Protein AF-A0A0F8ZXR0-F1 (afdb_monomer)

Solvent-accessible surface area (backbone atoms only — not comparable to full-atom values): 6163 Å² total; per-residue (Å²): 108,49,80,46,80,45,83,35,71,54,72,43,98,84,73,45,60,55,48,68,49,78,39,69,56,98,88,38,77,44,34,30,42,36,41,34,30,33,56,84,80,46,51,74,48,51,50,51,25,47,50,54,29,40,49,38,45,70,74,44,46,35,57,35,87,48,70,86,42,41,40,14,89,63,80,74,52,73,70,60,58,89,48,75,59,56,53,51,40,48,49,46,28,70,74,68,71,52,67,66,68,34,76,75,79,130

Mean predicted aligned error: 6.13 Å

Organism: NCBI:txid412755

Radius of gyration: 13.88 Å; Cα contacts (8 Å, |Δi|>4): 179; chains: 1; bounding box: 26×35×35 Å

Foldseek 3Di:
DEEAEAEELAADPVRDQKDKDFDDDPNDGPYMYIYGYNNVPADPLRVVLRVVLRVLVSLLEAADPDQQASSHPDPPDSHHDQDPLSVVLSVCCVVVVDRDYSPDDD

Secondary structure (DSSP, 8-state):
-EEEEEE-SSPPTT--SEEEEEEEETTEEEEEEEEE--TTTS-HHHHHHHHHHHHHHHTT---BS-TTSTTBSS---SS----HHHHHHHHHHHHS---S------

InterPro domains:
  IPR001818 Peptidase M10, metallopeptidase [PF00413] (46-76)
  IPR021190 Peptidase M10A [PR00138] (1-6)
  IPR021190 Peptidase M10A [PR00138] (50-75)
  IPR024079 Metallopeptidase, catalytic domain superfamily [G3DSA:3.40.390.10] (2-96)

Structure (mmCIF, N/CA/C/O backbone):
data_AF-A0A0F8ZXR0-F1
#
_entry.id   AF-A0A0F8ZXR0-F1
#
loop_
_atom_site.group_PDB
_atom_site.id
_atom_site.type_symbol
_atom_site.label_atom_id
_atom_site.label_alt_id
_atom_site.label_comp_id
_atom_site.label_asym_id
_atom_site.label_entity_id
_atom_site.label_seq_id
_atom_site.pdbx_PDB_ins_code
_atom_site.Cartn_x
_atom_site.Cartn_y
_atom_site.Cartn_z
_atom_site.occupancy
_atom_site.B_iso_or_equiv
_atom_site.auth_seq_id
_atom_site.auth_comp_id
_atom_site.auth_asym_id
_atom_site.auth_atom_id
_atom_site.pdbx_PDB_model_num
ATOM 1 N N . GLY A 1 1 ? 0.031 -11.921 -14.951 1.00 76.06 1 GLY A N 1
ATOM 2 C CA . GLY A 1 1 ? 0.575 -12.239 -13.625 1.00 76.06 1 GLY A CA 1
ATOM 3 C C . GLY A 1 1 ? -0.552 -12.333 -12.623 1.00 76.06 1 GLY A C 1
ATOM 4 O O . GLY A 1 1 ? -1.621 -11.799 -12.892 1.00 76.06 1 GLY A O 1
ATOM 5 N N . ASP A 1 2 ? -0.319 -13.006 -11.504 1.00 87.75 2 ASP A N 1
ATOM 6 C CA . ASP A 1 2 ? -1.320 -13.203 -10.449 1.00 87.7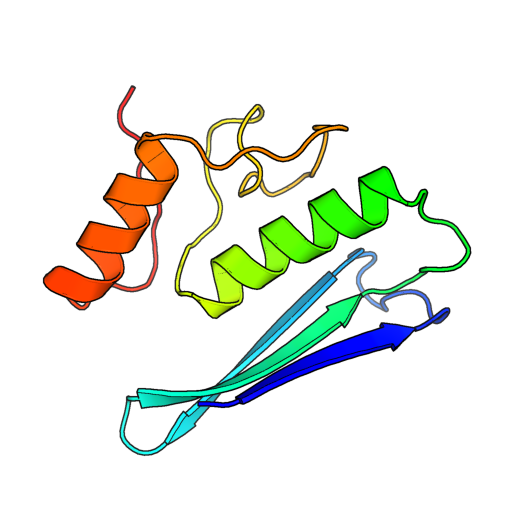5 2 ASP A CA 1
ATOM 7 C C . ASP A 1 2 ? -1.052 -12.262 -9.270 1.00 87.75 2 ASP A C 1
ATOM 9 O O . ASP A 1 2 ? 0.095 -12.122 -8.849 1.00 87.75 2 ASP A O 1
ATOM 13 N N . VAL A 1 3 ? -2.094 -11.683 -8.675 1.00 91.00 3 VAL A N 1
ATOM 14 C CA . VAL A 1 3 ? -1.985 -10.988 -7.383 1.00 91.00 3 VAL A CA 1
ATOM 15 C C . VAL A 1 3 ? -2.763 -11.780 -6.343 1.00 91.00 3 VAL A C 1
ATOM 17 O O . VAL A 1 3 ? -3.959 -12.013 -6.500 1.00 91.00 3 VAL A O 1
ATOM 20 N N . ILE A 1 4 ? -2.076 -12.215 -5.289 1.00 94.38 4 ILE A N 1
ATOM 21 C CA . ILE A 1 4 ? -2.655 -12.996 -4.197 1.00 94.38 4 ILE A CA 1
ATOM 22 C C . ILE A 1 4 ? -2.654 -12.129 -2.946 1.00 94.38 4 ILE A C 1
ATOM 24 O O . ILE A 1 4 ? -1.594 -11.761 -2.446 1.00 94.38 4 ILE A O 1
ATOM 28 N N . ILE A 1 5 ? -3.847 -11.828 -2.436 1.00 95.31 5 ILE A N 1
ATOM 29 C CA . ILE A 1 5 ? -4.040 -11.027 -1.226 1.00 95.31 5 ILE A CA 1
ATOM 30 C C . ILE A 1 5 ? -4.426 -11.968 -0.086 1.00 95.31 5 ILE A C 1
ATOM 32 O O . ILE A 1 5 ? -5.447 -12.650 -0.156 1.00 95.31 5 ILE A O 1
ATOM 36 N N . SER A 1 6 ? -3.609 -11.996 0.963 1.00 95.69 6 SER A N 1
ATOM 37 C CA . SER A 1 6 ? -3.846 -12.768 2.182 1.00 95.69 6 SER A CA 1
ATOM 38 C C . SER A 1 6 ? -4.161 -11.827 3.337 1.00 95.69 6 SER A C 1
ATOM 40 O O . SER A 1 6 ? -3.386 -10.924 3.646 1.00 95.69 6 SER A O 1
ATOM 42 N N . LEU A 1 7 ? -5.296 -12.052 3.990 1.00 95.12 7 LEU A N 1
ATOM 43 C CA . LEU A 1 7 ? -5.709 -11.324 5.186 1.00 95.12 7 LEU A CA 1
ATOM 44 C C . LEU A 1 7 ? -5.426 -12.201 6.405 1.00 95.12 7 LEU A C 1
ATOM 46 O O . LEU A 1 7 ? -5.826 -13.365 6.428 1.00 95.12 7 LEU A O 1
ATOM 50 N N . THR A 1 8 ? -4.734 -11.667 7.408 1.00 94.00 8 THR A N 1
ATOM 51 C CA . THR A 1 8 ? -4.379 -12.414 8.619 1.00 94.00 8 THR A CA 1
ATOM 52 C C . THR A 1 8 ? -4.591 -11.578 9.874 1.00 94.00 8 THR A C 1
ATOM 54 O O . THR A 1 8 ? -4.350 -10.375 9.891 1.00 94.00 8 THR A O 1
ATOM 57 N N . THR A 1 9 ? -5.033 -12.230 10.948 1.00 92.94 9 THR A N 1
ATOM 58 C CA . THR A 1 9 ? -5.139 -11.638 12.293 1.00 92.94 9 THR A CA 1
ATOM 59 C C . THR A 1 9 ? -3.824 -11.723 13.069 1.00 92.94 9 THR A C 1
ATOM 61 O O . THR A 1 9 ? -3.722 -11.251 14.198 1.00 92.94 9 THR A O 1
ATOM 64 N N . GLN A 1 10 ? -2.800 -12.352 12.486 1.00 92.75 10 GLN A N 1
ATOM 65 C CA . GLN A 1 10 ? -1.465 -12.373 13.068 1.00 92.75 10 GLN A CA 1
ATOM 66 C C . GLN A 1 10 ? -0.864 -10.970 13.032 1.00 92.75 10 GLN A C 1
ATOM 68 O O . GLN A 1 10 ? -1.051 -10.233 12.065 1.00 92.75 10 GLN A O 1
ATOM 73 N N . THR A 1 11 ? -0.103 -10.635 14.067 1.00 87.88 11 THR A N 1
ATOM 74 C CA . THR A 1 11 ? 0.685 -9.406 14.107 1.00 87.88 11 THR A CA 1
ATOM 75 C C . THR A 1 11 ? 1.982 -9.611 13.337 1.00 87.88 11 THR A C 1
ATOM 77 O O . THR A 1 11 ? 2.638 -10.647 13.471 1.00 87.88 11 THR A O 1
ATOM 80 N N . SER A 1 12 ? 2.366 -8.625 12.527 1.00 85.00 12 SER A N 1
ATOM 81 C CA . SER A 1 12 ? 3.645 -8.667 11.819 1.00 85.00 12 SER A CA 1
ATOM 82 C C . SER A 1 12 ? 4.814 -8.714 12.817 1.00 85.00 12 SER A C 1
ATOM 84 O O . SER A 1 12 ? 4.865 -7.874 13.721 1.00 85.00 12 SER A O 1
ATOM 86 N N . PRO A 1 13 ? 5.807 -9.608 12.639 1.00 78.06 13 PRO A N 1
ATOM 87 C CA . PRO A 1 13 ? 7.009 -9.657 13.481 1.00 78.06 13 PRO A CA 1
ATOM 88 C C . PRO A 1 13 ? 7.801 -8.342 13.512 1.00 78.06 13 PRO A C 1
ATOM 90 O O . PRO A 1 13 ? 8.572 -8.098 14.436 1.00 78.06 13 PRO A O 1
ATOM 93 N N . HIS A 1 14 ? 7.607 -7.497 12.497 1.00 78.44 14 HIS A N 1
ATOM 94 C CA . HIS A 1 14 ? 8.286 -6.215 12.326 1.00 78.44 14 HIS A CA 1
ATOM 95 C C . HIS A 1 14 ? 7.368 -5.009 12.586 1.00 78.44 14 HIS A C 1
ATOM 97 O O . HIS A 1 14 ? 7.797 -3.870 12.425 1.00 78.44 14 HIS A O 1
ATOM 103 N N . GLY A 1 15 ? 6.113 -5.243 12.988 1.00 77.00 15 GLY A N 1
ATOM 104 C CA . GLY A 1 15 ? 5.144 -4.18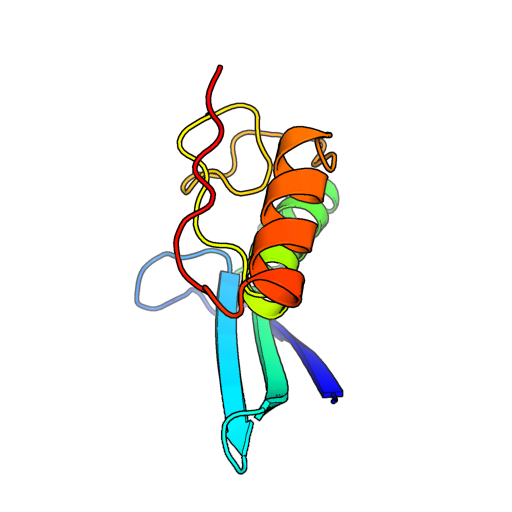6 13.289 1.00 77.00 15 GLY A CA 1
ATOM 105 C C . GLY A 1 15 ? 4.534 -3.492 12.065 1.00 77.00 15 GLY A C 1
ATOM 106 O O . GLY A 1 15 ? 3.952 -2.419 12.212 1.00 77.00 15 GLY A O 1
ATOM 107 N N . PHE A 1 16 ? 4.655 -4.073 10.867 1.00 80.06 16 PHE A N 1
ATOM 108 C CA . PHE A 1 16 ? 4.022 -3.548 9.652 1.00 80.06 16 PHE A CA 1
ATOM 109 C C . PHE A 1 16 ? 2.556 -3.984 9.532 1.00 80.06 16 PHE A C 1
ATOM 111 O O . PHE A 1 16 ? 2.211 -5.110 9.881 1.00 80.06 16 PHE A O 1
ATOM 118 N N . SER A 1 17 ? 1.704 -3.120 8.975 1.00 83.00 17 SER A N 1
ATOM 119 C CA . SER A 1 17 ? 0.298 -3.454 8.690 1.00 83.00 17 SER A CA 1
ATOM 120 C C . SER A 1 17 ? 0.116 -4.213 7.369 1.00 83.00 17 SER A C 1
ATOM 122 O O . SER A 1 17 ? -0.885 -4.904 7.197 1.00 83.00 17 SER A O 1
ATOM 124 N N . GLY A 1 18 ? 1.087 -4.128 6.457 1.00 88.88 18 GLY A N 1
ATOM 125 C CA . GLY A 1 18 ? 1.086 -4.791 5.156 1.00 88.88 18 GLY A CA 1
ATOM 126 C C . GLY A 1 18 ? 2.496 -5.206 4.732 1.00 88.88 18 GLY A C 1
ATOM 127 O O . GLY A 1 18 ? 3.492 -4.783 5.325 1.00 88.88 18 GLY A O 1
ATOM 128 N N . SER A 1 19 ? 2.595 -6.125 3.775 1.00 90.12 19 SER A N 1
ATOM 129 C CA . SER A 1 19 ? 3.859 -6.492 3.130 1.00 90.12 19 SER A CA 1
ATOM 130 C C . SER A 1 19 ? 3.619 -7.034 1.727 1.00 90.12 19 SER A C 1
ATOM 132 O O . SER A 1 19 ? 2.677 -7.803 1.515 1.00 90.12 19 SER A O 1
ATOM 134 N N . VAL A 1 20 ? 4.533 -6.719 0.807 1.00 90.69 20 VAL A N 1
ATOM 135 C CA . VAL A 1 20 ? 4.498 -7.164 -0.594 1.00 90.69 20 VAL A CA 1
ATOM 136 C C . VAL A 1 20 ? 5.732 -7.983 -0.943 1.00 90.69 20 VAL A C 1
ATOM 138 O O . VAL A 1 20 ? 6.862 -7.585 -0.669 1.00 90.69 20 VAL A O 1
ATOM 141 N N . TRP A 1 21 ? 5.504 -9.110 -1.615 1.00 87.62 21 TRP A N 1
ATOM 142 C CA . TRP A 1 21 ? 6.542 -9.999 -2.125 1.00 87.62 21 TRP A CA 1
ATOM 143 C C . TRP A 1 21 ? 6.304 -10.300 -3.610 1.00 87.62 21 TRP A C 1
ATOM 145 O O . TRP A 1 21 ? 5.458 -11.139 -3.942 1.00 87.62 21 TRP A O 1
ATOM 155 N N . PRO A 1 22 ? 7.021 -9.623 -4.523 1.00 85.25 22 PRO A N 1
ATOM 156 C CA . PRO A 1 22 ? 6.962 -9.924 -5.946 1.00 85.25 22 PRO A CA 1
ATOM 157 C C . PRO A 1 22 ? 7.805 -11.163 -6.293 1.00 85.25 22 PRO A C 1
ATOM 159 O O . PRO A 1 22 ? 8.920 -11.344 -5.806 1.00 85.25 22 PRO A O 1
ATOM 162 N N . LEU A 1 23 ? 7.275 -12.010 -7.174 1.00 84.69 23 LEU A N 1
ATOM 163 C CA . LEU A 1 23 ? 7.948 -13.157 -7.775 1.00 84.69 23 LEU A CA 1
ATOM 164 C C . LEU A 1 23 ? 8.305 -12.830 -9.225 1.00 84.69 23 LEU A C 1
ATOM 166 O O . LEU A 1 23 ? 7.427 -12.648 -10.077 1.00 84.69 23 LEU A O 1
ATOM 170 N N . PHE A 1 24 ? 9.604 -12.826 -9.501 1.00 81.38 24 PHE A N 1
ATOM 171 C CA . PHE A 1 24 ? 10.139 -12.589 -10.832 1.00 81.38 24 PHE A CA 1
ATOM 172 C C . PHE A 1 24 ? 10.449 -13.909 -11.532 1.00 81.38 24 PHE A C 1
ATOM 174 O O . PHE A 1 24 ? 11.118 -14.775 -10.969 1.00 81.38 24 PHE A O 1
ATOM 181 N N . VAL A 1 25 ? 10.004 -14.049 -12.778 1.00 83.19 25 VAL A N 1
ATOM 182 C CA . VAL A 1 25 ? 10.419 -15.134 -13.676 1.00 83.19 25 VAL A CA 1
ATOM 183 C C . VAL A 1 25 ? 10.876 -14.480 -14.971 1.00 83.19 25 VAL A C 1
ATOM 185 O O . VAL A 1 25 ? 10.150 -13.678 -15.545 1.00 83.19 25 VAL A O 1
ATOM 188 N N . ASN A 1 26 ? 12.102 -14.779 -15.404 1.00 82.50 26 ASN A N 1
ATOM 189 C CA . ASN A 1 26 ? 12.730 -14.176 -16.589 1.00 82.50 26 ASN A CA 1
ATOM 190 C C . ASN A 1 26 ? 12.785 -12.633 -16.576 1.00 82.50 26 ASN A C 1
ATOM 192 O O . ASN A 1 26 ? 12.744 -12.004 -17.627 1.00 82.50 26 ASN A O 1
ATOM 196 N N . GLY A 1 27 ? 12.890 -12.018 -15.393 1.00 73.94 27 GLY A N 1
ATOM 197 C CA . GLY A 1 27 ? 12.931 -10.557 -15.247 1.00 73.94 27 GLY A CA 1
ATOM 198 C C . GLY A 1 27 ? 11.559 -9.877 -15.248 1.00 73.94 27 GLY A C 1
ATOM 199 O O . GLY A 1 27 ? 11.491 -8.672 -15.038 1.00 73.94 27 GLY A O 1
ATOM 200 N N . GLU A 1 28 ? 10.472 -10.635 -15.403 1.00 74.62 28 GLU A N 1
ATOM 201 C CA . GLU A 1 28 ? 9.103 -10.121 -15.357 1.00 74.62 28 GLU A CA 1
ATOM 202 C C . GLU A 1 28 ? 8.412 -10.495 -14.043 1.00 74.62 28 GLU A C 1
ATOM 204 O O . GLU A 1 28 ? 8.586 -11.601 -13.519 1.00 74.62 28 GLU A O 1
ATOM 209 N N . ILE A 1 29 ? 7.587 -9.586 -13.514 1.00 77.62 29 ILE A N 1
ATOM 210 C CA . ILE A 1 29 ? 6.729 -9.869 -12.359 1.00 77.62 29 ILE A CA 1
ATOM 211 C C . ILE A 1 29 ? 5.622 -10.827 -12.809 1.00 77.62 29 ILE A C 1
ATOM 213 O O . ILE A 1 29 ? 4.688 -10.451 -13.518 1.00 77.62 29 ILE A O 1
ATOM 217 N N . THR A 1 30 ? 5.701 -12.081 -12.374 1.00 83.81 30 THR A N 1
ATOM 218 C CA . THR A 1 30 ? 4.703 -13.107 -12.726 1.00 83.81 30 THR A CA 1
ATOM 219 C C . THR A 1 30 ? 3.650 -13.295 -11.653 1.00 83.81 30 THR A C 1
ATOM 221 O O . THR A 1 30 ? 2.506 -13.626 -11.969 1.00 83.81 30 THR A O 1
ATOM 224 N N . LYS A 1 31 ? 4.009 -13.072 -10.390 1.00 89.62 31 LYS A N 1
ATOM 225 C CA . LYS A 1 31 ? 3.095 -13.197 -9.260 1.00 89.62 31 LYS A CA 1
ATOM 226 C C . LYS A 1 31 ? 3.478 -12.217 -8.166 1.00 89.62 31 LYS A C 1
ATOM 228 O O . LYS A 1 31 ? 4.660 -11.987 -7.949 1.00 89.62 31 LYS A O 1
ATOM 233 N N . VAL A 1 32 ? 2.501 -11.666 -7.466 1.00 91.81 32 VAL A N 1
ATOM 234 C CA . VAL A 1 32 ? 2.731 -10.822 -6.296 1.00 91.81 32 VAL A CA 1
ATOM 235 C C . VAL A 1 32 ? 1.904 -11.337 -5.134 1.00 91.81 32 VAL A C 1
ATOM 237 O O . VAL A 1 32 ? 0.711 -11.599 -5.280 1.00 91.81 32 VAL A O 1
ATOM 240 N N . TYR A 1 33 ? 2.546 -11.477 -3.979 1.00 94.31 33 TYR A N 1
ATOM 241 C CA . TYR A 1 33 ? 1.884 -11.805 -2.726 1.00 94.31 33 TYR A CA 1
ATOM 242 C C . TYR A 1 33 ? 1.786 -10.552 -1.869 1.00 94.31 33 TYR A C 1
ATOM 244 O O . TYR A 1 33 ? 2.801 -9.931 -1.565 1.00 94.31 33 TYR A O 1
ATOM 252 N N . ILE A 1 34 ? 0.568 -10.203 -1.474 1.00 95.12 34 ILE A N 1
ATOM 253 C CA . ILE A 1 34 ? 0.281 -9.132 -0.526 1.00 95.12 34 ILE A CA 1
ATOM 254 C C . ILE A 1 34 ? -0.274 -9.781 0.735 1.00 95.12 34 ILE A C 1
ATOM 256 O O . ILE A 1 34 ? -1.261 -10.514 0.667 1.00 95.12 34 ILE A O 1
ATOM 260 N N . THR A 1 35 ? 0.328 -9.494 1.884 1.00 94.94 35 THR A N 1
ATOM 261 C CA . THR A 1 35 ? -0.184 -9.935 3.185 1.00 94.94 35 THR A CA 1
ATOM 262 C C . THR A 1 35 ? -0.550 -8.719 4.015 1.00 94.94 35 THR A C 1
ATOM 264 O O . THR A 1 35 ? 0.296 -7.858 4.236 1.00 94.94 35 THR A O 1
ATOM 267 N N . ILE A 1 36 ? -1.792 -8.665 4.494 1.00 94.44 36 ILE A N 1
ATOM 268 C CA . ILE A 1 36 ? -2.274 -7.624 5.406 1.00 94.44 36 ILE A CA 1
ATOM 269 C C . ILE A 1 36 ? -2.475 -8.244 6.785 1.00 94.44 36 ILE A C 1
ATOM 271 O O . ILE A 1 36 ? -3.177 -9.250 6.918 1.00 94.44 36 ILE A O 1
ATOM 275 N N . TYR A 1 37 ? -1.839 -7.645 7.787 1.00 94.31 37 TYR A N 1
ATOM 276 C CA . TYR A 1 37 ? -1.781 -8.120 9.170 1.00 94.31 37 TYR A CA 1
ATOM 277 C C . TYR A 1 37 ? -2.799 -7.407 10.063 1.00 94.31 37 TYR A C 1
ATOM 279 O O . TYR A 1 37 ? -3.327 -6.362 9.689 1.00 94.31 37 TYR A O 1
ATOM 287 N N . ASP A 1 38 ? -3.055 -7.973 11.249 1.00 93.19 38 ASP A N 1
ATOM 288 C CA . ASP A 1 38 ? -3.949 -7.411 12.275 1.00 93.19 38 ASP A CA 1
ATOM 289 C C . ASP A 1 38 ? -5.318 -6.949 11.723 1.00 93.19 38 ASP A C 1
ATOM 291 O O . ASP A 1 38 ? -5.873 -5.933 12.148 1.00 93.19 38 ASP A O 1
ATOM 295 N N . VAL A 1 39 ? -5.881 -7.677 10.749 1.00 92.3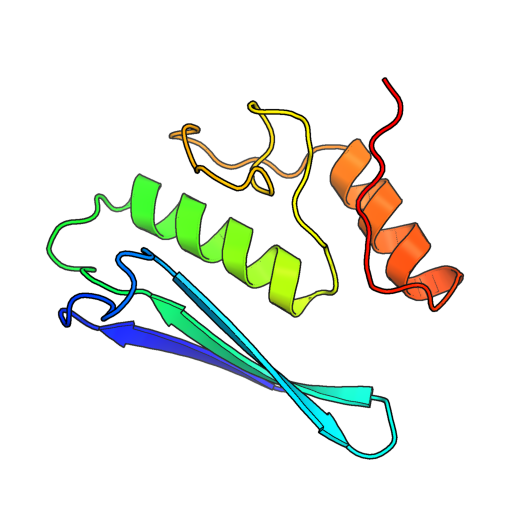8 39 VAL A N 1
ATOM 296 C CA . VAL A 1 39 ? -7.107 -7.258 10.032 1.00 92.38 39 VAL A CA 1
ATOM 297 C C . VAL A 1 39 ? -8.342 -7.150 10.932 1.00 92.38 39 VAL A C 1
ATOM 299 O O . VAL A 1 39 ? -9.306 -6.482 10.576 1.00 92.38 39 VAL A O 1
ATOM 302 N N . ASP A 1 40 ? -8.312 -7.777 12.107 1.00 92.88 40 ASP A N 1
ATOM 303 C CA . ASP A 1 40 ? -9.323 -7.682 13.162 1.00 92.88 40 ASP A CA 1
ATOM 304 C C . ASP A 1 40 ? -9.240 -6.376 13.973 1.00 92.88 40 ASP A C 1
ATOM 306 O O . ASP A 1 40 ? -10.199 -6.007 14.651 1.00 92.88 40 ASP A O 1
ATOM 310 N N . LYS A 1 41 ? -8.113 -5.659 13.893 1.00 91.00 41 LYS A N 1
ATOM 311 C CA . LYS A 1 41 ? -7.849 -4.405 14.620 1.00 91.00 41 LYS A CA 1
ATOM 312 C C . LYS A 1 41 ? -7.845 -3.176 13.712 1.00 91.00 41 LYS A C 1
ATOM 314 O O . LYS A 1 41 ? -7.743 -2.052 14.204 1.00 91.00 41 LYS A O 1
ATOM 319 N N . ILE A 1 42 ? -7.942 -3.371 12.399 1.00 90.25 42 ILE A N 1
ATOM 320 C CA . ILE A 1 42 ? -7.928 -2.304 11.398 1.00 90.25 42 ILE A CA 1
ATOM 321 C C . ILE A 1 42 ? -9.369 -1.996 10.968 1.00 90.25 42 ILE A C 1
ATOM 323 O O . ILE A 1 42 ? -10.190 -2.887 10.768 1.00 90.25 42 ILE A O 1
ATOM 327 N N . SER A 1 43 ? -9.700 -0.711 10.825 1.00 91.00 43 SER A N 1
ATOM 328 C CA . SER A 1 43 ? -11.001 -0.299 10.284 1.00 91.00 43 SER A CA 1
ATOM 329 C C . SER A 1 43 ? -11.104 -0.623 8.791 1.00 91.00 43 SER A C 1
ATOM 331 O O . SER A 1 43 ? -10.093 -0.702 8.100 1.00 91.00 43 SER A O 1
ATOM 333 N N . LEU A 1 44 ? -12.317 -0.727 8.242 1.00 89.62 44 LEU A N 1
ATOM 334 C CA . LEU A 1 44 ? -12.497 -0.985 6.805 1.00 89.62 44 LEU A CA 1
ATOM 335 C C . LEU A 1 44 ? -11.752 0.036 5.919 1.00 89.62 44 LEU A C 1
ATOM 337 O O . LEU A 1 44 ? -11.120 -0.340 4.934 1.00 89.62 44 LEU A O 1
ATOM 341 N N . ASN A 1 45 ? -11.766 1.314 6.308 1.00 89.38 45 ASN A N 1
ATOM 342 C CA . ASN A 1 45 ? -11.021 2.358 5.604 1.00 89.38 45 ASN A CA 1
A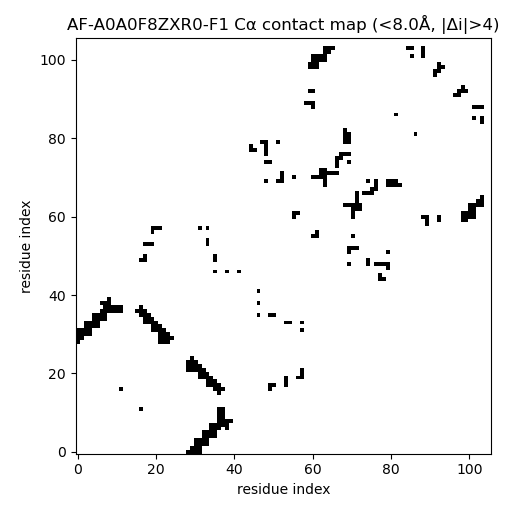TOM 343 C C . ASN A 1 45 ? -9.505 2.169 5.740 1.00 89.38 45 ASN A C 1
ATOM 345 O O . ASN A 1 45 ? -8.787 2.316 4.758 1.00 89.38 45 ASN A O 1
ATOM 349 N N . GLY A 1 46 ? -9.017 1.799 6.928 1.00 89.56 46 GLY A N 1
ATOM 350 C CA . GLY A 1 46 ? -7.602 1.490 7.129 1.00 89.56 46 GLY A CA 1
ATOM 351 C C . GLY A 1 46 ? -7.147 0.297 6.287 1.00 89.56 46 GLY A C 1
ATOM 352 O O . GLY A 1 46 ? -6.079 0.352 5.686 1.00 89.56 46 GLY A O 1
ATOM 353 N N . LEU A 1 47 ? -7.982 -0.741 6.174 1.00 91.06 47 LEU A N 1
ATOM 354 C CA . LEU A 1 47 ? -7.720 -1.909 5.335 1.00 91.06 47 LEU A CA 1
ATOM 355 C C . LEU A 1 47 ? -7.610 -1.504 3.862 1.00 91.06 47 LEU A C 1
ATOM 357 O O . LEU A 1 47 ? -6.691 -1.941 3.174 1.00 91.06 47 LEU A O 1
ATOM 361 N N . TYR A 1 48 ? -8.510 -0.636 3.397 1.00 91.00 48 TYR A N 1
ATOM 362 C CA . TYR A 1 48 ? -8.460 -0.091 2.044 1.00 91.00 48 TYR A CA 1
ATOM 363 C C . TYR A 1 48 ? -7.188 0.743 1.810 1.00 91.00 48 TYR A C 1
ATOM 365 O O . TYR A 1 48 ? -6.517 0.544 0.800 1.00 91.00 48 TYR A O 1
ATOM 373 N N . SER A 1 49 ? -6.794 1.606 2.756 1.00 91.06 49 SER A N 1
ATOM 374 C CA . SER A 1 49 ? -5.543 2.377 2.668 1.00 91.06 49 SER A CA 1
ATOM 375 C C . SER A 1 49 ? -4.302 1.494 2.607 1.00 91.06 49 SER A C 1
ATOM 377 O O . SER A 1 49 ? -3.461 1.706 1.735 1.00 91.06 49 SER A O 1
ATOM 379 N N . VAL A 1 50 ? -4.199 0.489 3.481 1.00 92.31 50 VAL A N 1
ATOM 380 C CA . VAL A 1 50 ? -3.075 -0.461 3.477 1.00 92.31 50 VAL A CA 1
ATOM 381 C C . VAL A 1 50 ? -3.047 -1.239 2.168 1.00 92.31 50 VAL A C 1
ATOM 383 O O . VAL A 1 50 ? -2.015 -1.284 1.510 1.00 92.31 50 VAL A O 1
ATOM 386 N N . LEU A 1 51 ? -4.185 -1.784 1.731 1.00 92.62 51 LEU A N 1
ATOM 387 C CA . LEU A 1 51 ? -4.247 -2.535 0.481 1.00 92.62 51 LEU A CA 1
ATOM 388 C C . LEU A 1 51 ? -3.824 -1.686 -0.726 1.00 92.62 51 LEU A C 1
ATOM 390 O O . LEU A 1 51 ? -3.093 -2.177 -1.579 1.00 92.62 51 LEU A O 1
ATOM 394 N N . MET A 1 52 ? -4.258 -0.427 -0.801 1.00 91.94 52 MET A N 1
ATOM 395 C CA . MET A 1 52 ? -3.876 0.477 -1.890 1.00 91.94 52 MET A CA 1
ATOM 396 C C . MET A 1 52 ? -2.373 0.789 -1.891 1.00 91.94 52 MET A C 1
ATOM 398 O O . MET A 1 52 ? -1.767 0.817 -2.960 1.00 91.94 52 MET A O 1
ATOM 402 N N . HIS A 1 53 ? -1.769 0.981 -0.715 1.00 92.38 53 HIS A N 1
ATOM 403 C CA . HIS A 1 53 ? -0.324 1.173 -0.568 1.00 92.38 53 HIS A CA 1
ATOM 404 C C . HIS A 1 53 ? 0.459 -0.055 -1.055 1.00 92.38 53 HIS A C 1
ATOM 406 O O . HIS A 1 53 ? 1.315 0.042 -1.933 1.00 92.38 53 HIS A O 1
ATOM 412 N N . GLU A 1 54 ? 0.101 -1.238 -0.553 1.00 93.25 54 GLU A N 1
ATOM 413 C CA . GLU A 1 54 ? 0.749 -2.491 -0.941 1.00 93.25 54 GLU A CA 1
ATOM 414 C C . GLU A 1 54 ? 0.540 -2.808 -2.433 1.00 93.25 54 GLU A C 1
ATOM 416 O O . GLU A 1 54 ? 1.446 -3.279 -3.121 1.00 93.25 54 GLU A O 1
ATOM 421 N N . MET A 1 55 ? -0.633 -2.490 -2.986 1.00 91.44 55 MET A N 1
ATOM 422 C CA . MET A 1 55 ? -0.881 -2.624 -4.422 1.00 91.44 55 MET A CA 1
ATOM 423 C C . MET A 1 55 ? 0.024 -1.697 -5.243 1.00 91.44 55 MET A C 1
ATOM 425 O O . MET A 1 55 ? 0.490 -2.086 -6.311 1.00 91.44 55 MET A O 1
ATOM 429 N N . GLY A 1 56 ? 0.329 -0.495 -4.751 1.00 88.88 56 GLY A N 1
ATOM 430 C CA . GLY A 1 56 ? 1.305 0.379 -5.396 1.00 88.88 56 GLY A CA 1
ATOM 431 C C . GLY A 1 56 ? 2.683 -0.277 -5.496 1.00 88.88 56 GLY A C 1
ATOM 432 O O . GLY A 1 56 ? 3.269 -0.297 -6.579 1.00 88.88 56 GLY A O 1
ATOM 433 N N . HIS A 1 57 ? 3.161 -0.909 -4.420 1.00 88.50 57 HIS A N 1
ATOM 434 C CA . HIS A 1 57 ? 4.392 -1.706 -4.459 1.00 88.50 57 HIS A CA 1
ATOM 435 C C . HIS A 1 57 ? 4.308 -2.882 -5.432 1.00 88.50 57 HIS A C 1
ATOM 437 O O . HIS A 1 57 ? 5.250 -3.121 -6.187 1.00 88.50 57 HIS A O 1
ATOM 443 N N . ALA A 1 58 ? 3.173 -3.587 -5.467 1.00 88.06 58 ALA A N 1
ATOM 444 C CA . ALA A 1 58 ? 2.939 -4.684 -6.405 1.00 88.06 58 ALA A CA 1
ATOM 445 C C . ALA A 1 58 ? 3.043 -4.243 -7.874 1.00 88.06 58 ALA A C 1
ATOM 447 O O . ALA A 1 58 ? 3.469 -5.022 -8.726 1.00 88.06 58 ALA A O 1
ATOM 448 N N . LEU A 1 59 ? 2.679 -2.992 -8.156 1.00 84.75 59 LEU A N 1
ATOM 449 C CA . LEU A 1 59 ? 2.756 -2.378 -9.478 1.00 84.75 59 LEU A CA 1
ATOM 450 C C . LEU A 1 59 ? 4.117 -1.731 -9.783 1.00 84.75 59 LEU A C 1
ATOM 452 O O . LEU A 1 59 ? 4.279 -1.185 -10.872 1.00 84.75 59 LEU A O 1
ATOM 456 N N . GLY A 1 60 ? 5.081 -1.796 -8.860 1.00 79.06 60 GLY A N 1
ATOM 457 C CA . GLY A 1 60 ? 6.442 -1.284 -9.046 1.00 79.06 60 GLY A CA 1
ATOM 458 C C . GLY A 1 60 ? 6.701 0.112 -8.472 1.00 79.06 60 GLY A C 1
ATOM 459 O O . GLY A 1 60 ? 7.778 0.667 -8.695 1.00 79.06 60 GLY A O 1
ATOM 460 N N . LEU A 1 61 ? 5.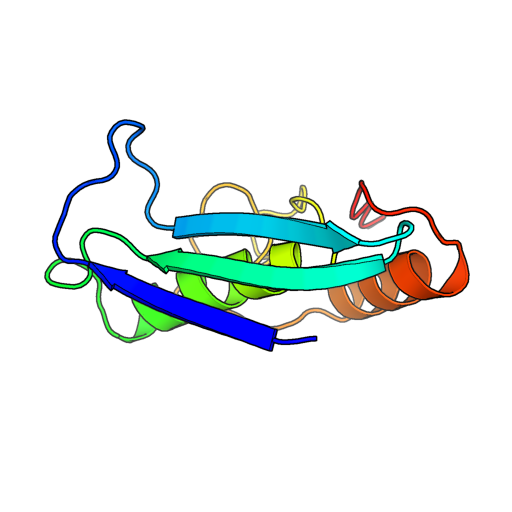757 0.689 -7.722 1.00 84.38 61 LEU A N 1
ATOM 461 C CA . LEU A 1 61 ? 5.951 1.981 -7.064 1.00 84.38 61 LEU A CA 1
ATOM 462 C C . LEU A 1 61 ? 6.784 1.828 -5.784 1.00 84.38 61 LEU A C 1
ATOM 464 O O . LEU A 1 61 ? 6.542 0.950 -4.959 1.00 84.38 61 LEU A O 1
ATOM 468 N N . GLY A 1 62 ? 7.753 2.721 -5.592 1.00 84.44 62 GLY A N 1
ATOM 469 C CA . GLY A 1 62 ? 8.407 2.933 -4.299 1.00 84.44 62 GLY A CA 1
ATOM 470 C C . GLY A 1 62 ? 7.574 3.816 -3.364 1.00 84.44 62 GLY A C 1
ATOM 471 O O . GLY A 1 62 ? 6.515 4.318 -3.741 1.00 84.44 62 GLY A O 1
ATOM 472 N N . HIS A 1 63 ? 8.075 4.041 -2.147 1.00 87.69 63 HIS A N 1
ATOM 473 C CA . HIS A 1 63 ? 7.457 5.010 -1.244 1.00 87.69 63 HIS A CA 1
ATOM 474 C C . HIS A 1 63 ? 7.514 6.431 -1.818 1.00 87.69 63 HIS A C 1
ATOM 476 O O . HIS A 1 63 ? 8.520 6.833 -2.405 1.00 87.69 63 HIS A O 1
ATOM 482 N N . SER A 1 64 ? 6.457 7.201 -1.568 1.00 84.44 64 SER A N 1
ATOM 483 C CA . SER A 1 64 ? 6.445 8.648 -1.770 1.00 84.44 64 SER A CA 1
ATOM 484 C C . SER A 1 64 ? 7.097 9.374 -0.590 1.00 84.44 64 SER A C 1
ATOM 486 O O . SER A 1 64 ? 7.115 8.881 0.542 1.00 84.44 64 SER A O 1
ATOM 488 N N . THR A 1 65 ? 7.610 10.576 -0.848 1.00 84.12 65 THR A N 1
ATOM 489 C CA . THR A 1 65 ? 8.084 11.523 0.172 1.00 84.12 65 THR A CA 1
ATOM 490 C C . THR A 1 65 ? 6.979 12.460 0.674 1.00 84.12 65 THR A C 1
ATOM 492 O O . THR A 1 65 ? 7.181 13.151 1.674 1.00 84.12 65 THR A O 1
ATOM 495 N N . ALA A 1 66 ? 5.823 12.489 0.006 1.00 83.06 66 ALA A N 1
ATOM 496 C CA . ALA A 1 66 ? 4.700 13.361 0.325 1.00 83.06 66 ALA A CA 1
ATOM 497 C C . ALA A 1 66 ? 3.738 12.676 1.320 1.00 83.06 66 ALA A C 1
ATOM 499 O O . ALA A 1 66 ? 3.154 11.646 0.981 1.00 83.06 66 ALA A O 1
ATOM 500 N N . PRO A 1 67 ? 3.560 13.204 2.548 1.00 84.69 67 PRO A N 1
ATOM 501 C CA . PRO A 1 67 ? 2.793 12.547 3.613 1.00 84.69 67 PRO A CA 1
ATOM 502 C C . PRO A 1 67 ? 1.291 12.405 3.341 1.00 84.69 67 PRO A C 1
ATOM 504 O O . PRO A 1 67 ? 0.621 11.608 3.994 1.00 84.69 67 PRO A O 1
ATOM 507 N N . GLU A 1 68 ? 0.757 13.190 2.414 1.00 82.44 68 GLU A N 1
ATOM 508 C CA . GLU A 1 68 ? -0.626 13.137 1.954 1.00 82.44 68 GLU A CA 1
ATOM 509 C C . GLU A 1 68 ? -0.897 12.004 0.953 1.00 82.44 68 GLU A C 1
ATOM 511 O O . GLU A 1 68 ? -2.057 11.666 0.712 1.00 82.44 68 GLU A O 1
ATOM 516 N N . GLU A 1 69 ? 0.144 11.412 0.365 1.00 85.50 69 GLU A N 1
ATOM 517 C CA . GLU A 1 69 ? -0.005 10.383 -0.659 1.00 85.50 69 GLU A CA 1
ATOM 518 C C . GLU A 1 69 ? -0.144 8.986 -0.056 1.00 85.50 69 GLU A C 1
ATOM 520 O O . GLU A 1 69 ? 0.470 8.649 0.957 1.00 85.50 69 GLU A O 1
ATOM 525 N N . VAL A 1 70 ? -0.913 8.119 -0.725 1.00 88.25 70 VAL A N 1
ATOM 526 C CA . VAL A 1 70 ? -1.118 6.742 -0.249 1.00 88.25 70 VAL A CA 1
ATOM 527 C C . VAL A 1 70 ? 0.182 5.931 -0.226 1.00 88.25 70 VAL A C 1
ATOM 529 O O . VAL A 1 70 ? 0.305 5.046 0.609 1.00 88.25 70 VAL A O 1
ATOM 532 N N . MET A 1 71 ? 1.178 6.262 -1.058 1.00 89.25 71 MET A N 1
ATOM 533 C CA . MET A 1 71 ? 2.496 5.604 -1.050 1.00 89.25 71 MET A CA 1
ATOM 534 C C . MET A 1 71 ? 3.456 6.140 0.018 1.00 89.25 71 MET A C 1
ATOM 536 O O . MET A 1 71 ? 4.617 5.736 0.048 1.00 89.25 71 MET A O 1
ATOM 540 N N . TYR A 1 72 ? 3.031 7.048 0.896 1.00 88.31 72 TYR A N 1
ATOM 541 C CA . TYR A 1 72 ? 3.874 7.468 2.010 1.00 88.31 72 TYR A CA 1
ATOM 542 C C . TYR A 1 72 ? 4.107 6.314 2.993 1.00 88.31 72 TYR A C 1
ATOM 544 O O . TYR A 1 72 ? 3.184 5.572 3.321 1.00 88.31 72 TYR A O 1
ATOM 552 N N . VAL A 1 73 ? 5.334 6.195 3.511 1.00 87.69 73 VAL A N 1
ATOM 553 C CA . VAL A 1 73 ? 5.774 5.083 4.384 1.00 87.69 73 VAL A CA 1
ATOM 554 C C . VAL A 1 73 ? 4.888 4.865 5.616 1.00 87.69 73 VAL A C 1
ATOM 556 O O . VAL A 1 73 ? 4.787 3.755 6.133 1.00 87.69 73 VAL A O 1
ATOM 559 N N . LYS A 1 74 ? 4.244 5.923 6.119 1.00 87.00 74 LYS A N 1
ATOM 560 C CA . LYS A 1 74 ? 3.295 5.832 7.226 1.00 87.00 74 LYS A CA 1
ATOM 561 C C . LYS A 1 74 ? 1.930 6.289 6.751 1.00 87.00 74 LYS A C 1
ATOM 563 O O . LYS A 1 74 ? 1.689 7.484 6.638 1.00 87.00 74 LYS A O 1
ATOM 568 N N . ILE A 1 75 ? 1.021 5.346 6.558 1.00 81.44 75 ILE A N 1
ATOM 569 C CA . ILE A 1 75 ? -0.345 5.640 6.132 1.00 81.44 75 ILE A CA 1
ATOM 570 C C . ILE A 1 75 ? -1.059 6.438 7.229 1.00 81.44 75 ILE A C 1
ATOM 572 O O . ILE A 1 75 ? -1.443 5.910 8.272 1.00 81.44 75 ILE A O 1
ATOM 576 N N . THR A 1 76 ? -1.213 7.736 6.997 1.00 76.75 76 THR A N 1
ATOM 577 C CA . THR A 1 76 ? -1.974 8.663 7.850 1.00 76.75 76 THR A CA 1
ATOM 578 C C . THR A 1 76 ? -3.301 9.062 7.210 1.00 76.75 76 THR A C 1
ATOM 580 O O . THR A 1 76 ? -4.133 9.691 7.863 1.00 76.75 76 THR A O 1
ATOM 583 N N . THR A 1 77 ? -3.510 8.695 5.942 1.00 70.69 77 THR A N 1
ATOM 584 C CA . THR A 1 77 ? -4.684 9.081 5.163 1.00 70.69 77 THR A CA 1
ATOM 585 C C . THR A 1 77 ? -5.841 8.098 5.422 1.00 70.69 77 THR A C 1
ATOM 587 O O . THR A 1 77 ? -5.701 6.886 5.218 1.00 70.69 77 THR A O 1
ATOM 590 N N . PRO A 1 78 ? -7.007 8.589 5.887 1.00 66.38 78 PRO A N 1
ATOM 591 C CA . PRO A 1 78 ? -8.191 7.752 6.076 1.00 66.38 78 PRO A CA 1
ATOM 592 C C . PRO A 1 78 ? -8.911 7.441 4.756 1.00 66.38 78 PRO A C 1
ATOM 594 O O . PRO A 1 78 ? -9.783 6.577 4.733 1.00 66.38 78 PRO A O 1
ATOM 597 N N . TYR A 1 79 ? -8.566 8.153 3.680 1.00 73.69 79 TYR A N 1
ATOM 598 C CA . TYR A 1 79 ? -9.115 7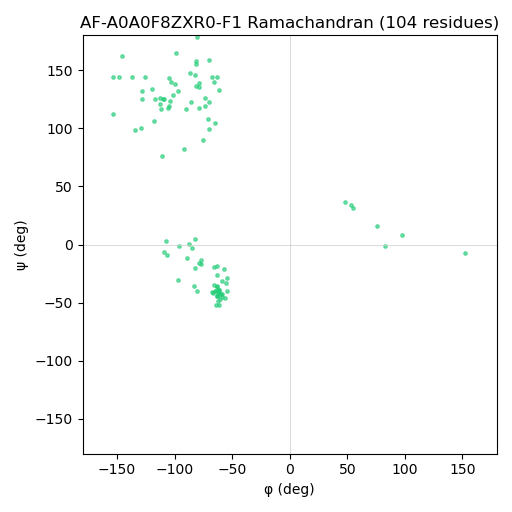.977 2.342 1.00 73.69 79 TYR A CA 1
ATOM 599 C C . TYR A 1 79 ? -7.953 7.980 1.347 1.00 73.69 79 TYR A C 1
ATOM 601 O O . TYR A 1 79 ? -7.450 9.052 0.999 1.00 73.69 79 TYR A O 1
ATOM 609 N N . PRO A 1 80 ? -7.487 6.802 0.913 1.00 77.62 80 PRO A N 1
ATOM 610 C CA . PRO A 1 80 ? -6.401 6.713 -0.040 1.00 77.62 80 PRO A CA 1
ATOM 611 C C . PRO A 1 80 ? -6.949 7.117 -1.412 1.00 77.62 80 PRO A C 1
ATOM 613 O O . PRO A 1 80 ? -7.947 6.572 -1.890 1.00 77.62 80 PRO A O 1
ATOM 616 N N . TYR A 1 81 ? -6.309 8.084 -2.054 1.00 81.44 81 TYR A N 1
ATOM 617 C CA . TYR A 1 81 ? -6.598 8.444 -3.435 1.00 81.44 81 TYR A CA 1
ATOM 618 C C . TYR A 1 81 ? -5.309 8.385 -4.243 1.00 81.44 81 TYR A C 1
ATOM 620 O O . TYR A 1 81 ? -4.224 8.687 -3.745 1.00 81.44 81 TYR A O 1
ATOM 628 N N . VAL A 1 82 ? -5.439 7.961 -5.497 1.00 83.50 82 VAL A N 1
ATOM 629 C CA . VAL A 1 82 ? -4.326 7.947 -6.442 1.00 83.50 82 VAL A CA 1
ATOM 630 C C . VAL A 1 82 ? -4.140 9.371 -6.951 1.00 83.50 82 VAL A C 1
ATOM 632 O O . VAL A 1 82 ? -5.053 9.949 -7.543 1.00 83.50 82 VAL A O 1
ATOM 635 N N . THR A 1 83 ? -2.978 9.958 -6.684 1.00 84.31 83 THR A N 1
ATOM 636 C CA . THR A 1 83 ? -2.662 11.315 -7.138 1.00 84.31 83 THR A CA 1
ATOM 637 C C . THR A 1 83 ? -2.203 11.301 -8.601 1.00 84.31 83 THR A C 1
ATOM 639 O O . THR A 1 83 ? -1.699 10.283 -9.087 1.00 84.31 83 THR A O 1
ATOM 642 N N . PRO A 1 84 ? -2.305 12.431 -9.326 1.00 85.12 84 PRO A N 1
ATOM 643 C CA . PRO A 1 84 ? -1.673 12.558 -10.636 1.00 85.12 84 PRO A CA 1
ATOM 644 C C . PRO A 1 84 ? -0.167 12.269 -10.600 1.00 85.12 84 PRO A C 1
ATOM 646 O O . PRO A 1 84 ? 0.355 11.689 -11.548 1.00 85.12 84 PRO A O 1
ATOM 649 N N . CYS A 1 85 ? 0.525 12.604 -9.501 1.00 81.44 85 CYS A N 1
ATOM 650 C CA . CYS A 1 85 ? 1.943 12.281 -9.368 1.00 81.44 85 CYS A CA 1
ATOM 651 C C . CYS A 1 85 ? 2.188 10.768 -9.360 1.00 81.44 85 CYS A C 1
ATOM 653 O O . CYS A 1 85 ? 3.063 10.278 -10.072 1.00 81.44 85 CYS A O 1
ATOM 655 N N . MET A 1 86 ? 1.376 10.011 -8.622 1.00 80.50 86 MET A N 1
ATOM 656 C CA . MET A 1 86 ? 1.473 8.553 -8.618 1.00 80.50 86 MET A CA 1
ATOM 657 C C . MET A 1 86 ? 1.226 7.948 -10.001 1.00 80.50 86 MET A C 1
ATOM 659 O O . MET A 1 86 ? 1.919 7.008 -10.378 1.00 80.50 86 MET A O 1
ATOM 663 N N . MET A 1 87 ? 0.277 8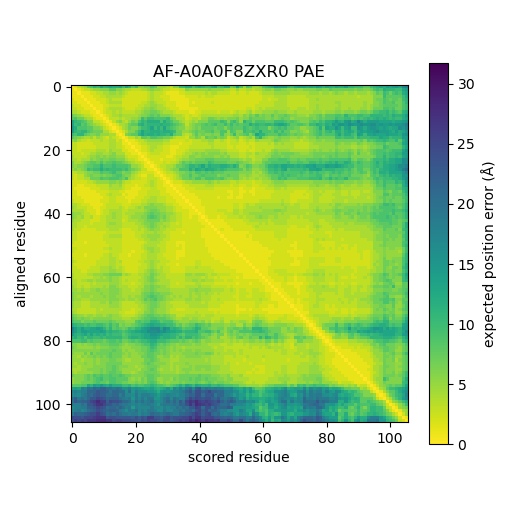.492 -10.769 1.00 83.19 87 MET A N 1
ATOM 664 C CA . MET A 1 87 ? 0.033 8.039 -12.143 1.00 83.19 87 MET A CA 1
ATOM 665 C C . MET A 1 87 ? 1.237 8.295 -13.056 1.00 83.19 87 MET A C 1
ATOM 667 O O . MET A 1 87 ? 1.582 7.428 -13.854 1.00 83.19 87 MET A O 1
ATOM 671 N N . LEU A 1 88 ? 1.902 9.446 -12.918 1.00 82.38 88 LEU A N 1
ATOM 672 C CA . LEU A 1 88 ? 3.126 9.755 -13.666 1.00 82.38 88 LEU A CA 1
ATOM 673 C C . LEU A 1 88 ? 4.287 8.843 -13.264 1.00 82.38 88 LEU A C 1
ATOM 675 O O . LEU A 1 88 ? 5.013 8.360 -14.126 1.00 82.38 88 LEU A O 1
ATOM 679 N N . ALA A 1 89 ? 4.448 8.576 -11.969 1.00 80.25 89 ALA A N 1
ATOM 680 C CA . ALA A 1 89 ? 5.483 7.671 -11.484 1.00 80.25 89 ALA A CA 1
ATOM 681 C C . ALA A 1 89 ? 5.249 6.227 -11.948 1.00 80.25 89 ALA A C 1
ATOM 683 O O . ALA A 1 89 ? 6.203 5.513 -12.251 1.00 80.25 89 ALA A O 1
ATOM 684 N N . LEU A 1 90 ? 3.983 5.813 -1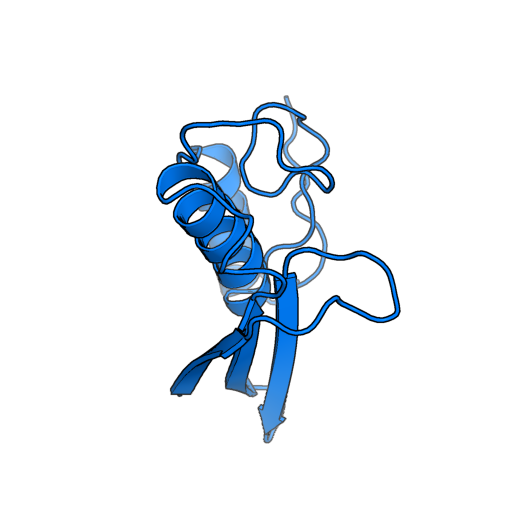2.044 1.00 80.69 90 LEU A N 1
ATOM 685 C CA . LEU A 1 90 ? 3.605 4.533 -12.625 1.00 80.69 90 LEU A CA 1
ATOM 686 C C . LEU A 1 90 ? 3.984 4.489 -14.108 1.00 80.69 90 LEU A C 1
ATOM 688 O O . LEU A 1 90 ? 4.696 3.582 -14.518 1.00 80.69 90 LEU A O 1
ATOM 692 N N . ASP A 1 91 ? 3.578 5.489 -14.894 1.00 82.00 91 ASP A N 1
ATOM 693 C CA . ASP A 1 91 ? 3.924 5.566 -16.318 1.00 82.00 91 ASP A CA 1
ATOM 694 C C . ASP A 1 91 ? 5.445 5.524 -16.533 1.00 82.00 91 ASP A C 1
ATOM 696 O O . ASP A 1 91 ? 5.938 4.705 -17.303 1.00 82.00 91 ASP A O 1
ATOM 700 N N . GLN A 1 92 ? 6.212 6.295 -15.758 1.00 77.06 92 GLN A N 1
ATOM 701 C CA . GLN A 1 92 ? 7.677 6.257 -15.790 1.00 77.06 92 GLN A CA 1
ATOM 702 C C . GLN A 1 92 ? 8.244 4.871 -15.456 1.00 77.06 92 GLN A C 1
ATOM 704 O O . GLN A 1 92 ? 9.167 4.412 -16.131 1.00 77.06 92 GLN A O 1
ATOM 709 N N . ALA A 1 93 ? 7.696 4.181 -14.451 1.00 74.06 93 ALA A N 1
ATOM 710 C CA . ALA A 1 93 ? 8.153 2.845 -14.075 1.00 74.06 93 ALA A CA 1
ATOM 711 C C . ALA A 1 93 ? 7.980 1.830 -15.221 1.00 74.06 93 ALA A C 1
ATOM 713 O O . ALA A 1 93 ? 8.880 1.018 -15.446 1.00 74.06 93 ALA A O 1
ATOM 714 N N . TYR A 1 94 ? 6.875 1.908 -15.973 1.00 77.12 94 TYR A N 1
ATOM 715 C CA . TYR A 1 94 ? 6.590 1.003 -17.095 1.00 77.12 94 TYR A CA 1
ATOM 716 C C . TYR A 1 94 ? 7.259 1.418 -18.414 1.00 77.12 94 TYR A C 1
ATOM 718 O O . TYR A 1 94 ? 7.677 0.545 -19.171 1.00 77.12 94 TYR A O 1
ATOM 726 N N . GLN A 1 95 ? 7.385 2.717 -18.700 1.00 74.38 95 GLN A N 1
ATOM 727 C CA . GLN A 1 95 ? 7.983 3.217 -19.947 1.00 74.38 95 GLN A CA 1
ATOM 728 C C . GLN A 1 95 ? 9.516 3.218 -19.907 1.00 74.38 95 GLN A C 1
ATOM 730 O O . GLN A 1 95 ? 10.162 2.885 -20.898 1.00 74.38 95 GLN A O 1
ATOM 735 N N . GLU A 1 96 ? 10.123 3.587 -18.774 1.00 65.50 96 GLU A N 1
ATOM 736 C CA . GLU A 1 96 ? 11.582 3.731 -18.668 1.00 65.50 96 GLU A CA 1
ATOM 737 C C . GLU A 1 96 ? 12.282 2.493 -18.095 1.00 65.50 96 GLU A C 1
ATOM 739 O O . GLU A 1 96 ? 13.509 2.482 -17.984 1.00 65.50 96 GLU A O 1
ATOM 744 N N . ASN A 1 97 ? 11.525 1.453 -17.727 1.00 63.06 97 ASN A N 1
ATOM 745 C CA . ASN A 1 97 ? 12.031 0.232 -17.094 1.00 63.06 97 ASN A CA 1
ATOM 746 C C . ASN A 1 97 ? 12.886 0.523 -15.837 1.00 63.06 97 ASN A C 1
ATOM 748 O O . ASN A 1 97 ? 13.868 -0.168 -15.555 1.00 63.06 97 ASN A O 1
ATOM 752 N N . LYS A 1 98 ? 12.529 1.582 -15.093 1.00 58.34 98 LYS A N 1
ATOM 753 C CA . LYS A 1 98 ? 13.183 2.020 -13.849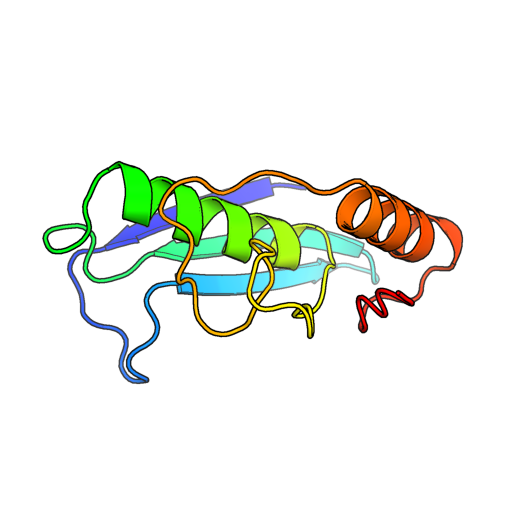 1.00 58.34 98 LYS A CA 1
ATOM 754 C C . LYS A 1 98 ? 12.258 1.788 -12.647 1.00 58.34 98 LYS A C 1
ATOM 756 O O . LYS A 1 98 ? 11.679 2.743 -12.127 1.00 58.34 98 LYS A O 1
ATOM 761 N N . PRO A 1 99 ? 12.101 0.546 -12.166 1.00 55.72 99 PRO A N 1
ATOM 762 C CA . PRO A 1 99 ? 11.434 0.314 -10.895 1.00 55.72 99 PRO A CA 1
ATOM 763 C C . PRO A 1 99 ? 12.342 0.825 -9.770 1.00 55.72 99 PRO A C 1
ATOM 765 O O . PRO A 1 99 ? 13.484 0.379 -9.653 1.00 55.72 99 PRO A O 1
ATOM 768 N N . GLY A 1 100 ? 11.866 1.752 -8.932 1.00 54.75 100 GLY A N 1
ATOM 769 C CA . GLY A 1 100 ? 12.549 1.977 -7.652 1.00 54.75 100 GLY A CA 1
ATOM 770 C C . GLY A 1 100 ? 12.493 3.345 -6.982 1.00 54.75 100 GLY A C 1
ATOM 771 O O . GLY A 1 100 ? 12.925 3.418 -5.837 1.00 54.75 100 GLY A O 1
ATOM 772 N N . LEU A 1 101 ? 11.965 4.415 -7.584 1.00 51.75 101 LEU A N 1
ATOM 773 C CA . LEU A 1 101 ? 11.792 5.671 -6.838 1.00 51.75 101 LEU A CA 1
ATOM 774 C C . LEU A 1 101 ? 10.652 6.524 -7.405 1.00 51.75 101 LEU A C 1
ATOM 776 O O . LEU A 1 101 ? 10.761 7.069 -8.502 1.00 51.75 101 LEU A O 1
ATOM 780 N N . VAL A 1 102 ? 9.569 6.672 -6.637 1.00 55.69 102 VAL A N 1
ATOM 781 C CA . VAL A 1 102 ? 8.511 7.652 -6.924 1.00 55.69 102 VAL A CA 1
ATOM 782 C C . VAL A 1 102 ? 9.058 9.022 -6.538 1.00 55.69 102 VAL A C 1
ATOM 784 O O . VAL A 1 102 ? 8.964 9.451 -5.390 1.00 55.69 102 VAL A O 1
ATOM 787 N N . THR A 1 103 ? 9.709 9.693 -7.487 1.00 55.22 103 THR A N 1
ATOM 788 C CA . THR A 1 103 ? 10.243 11.041 -7.262 1.00 55.22 103 THR A CA 1
ATOM 789 C C . THR A 1 103 ? 9.184 12.049 -7.683 1.00 55.22 103 THR A C 1
ATOM 791 O O . THR A 1 103 ? 9.195 12.556 -8.801 1.00 55.22 103 THR A O 1
ATOM 794 N N . CYS A 1 104 ? 8.234 12.317 -6.790 1.00 57.94 104 CYS A N 1
ATOM 795 C CA . CYS A 1 104 ? 7.286 13.406 -6.978 1.00 57.94 104 CYS A CA 1
ATOM 796 C C . CYS A 1 104 ? 8.019 14.741 -6.826 1.00 57.94 104 CYS A C 1
ATOM 798 O O . CYS A 1 104 ? 8.302 15.186 -5.713 1.00 57.94 104 CYS A O 1
ATOM 800 N N . LEU A 1 105 ? 8.376 15.365 -7.950 1.00 47.56 105 LEU A N 1
ATOM 801 C CA . LEU A 1 105 ? 8.816 16.756 -7.955 1.00 47.56 105 LEU A CA 1
ATOM 802 C C . LEU A 1 105 ? 7.576 17.630 -7.732 1.00 47.56 105 LEU A C 1
ATOM 804 O O . LEU A 1 105 ? 6.618 17.546 -8.499 1.00 47.56 105 LEU A O 1
ATOM 808 N N . LYS A 1 106 ? 7.591 18.401 -6.640 1.00 45.59 106 LYS A N 1
ATOM 809 C CA . LYS A 1 106 ? 6.616 19.467 -6.376 1.00 45.59 106 LYS A CA 1
ATOM 810 C C . LYS A 1 106 ? 6.607 20.507 -7.488 1.00 45.59 106 LYS A C 1
ATOM 812 O O . LYS A 1 106 ? 7.710 20.833 -7.981 1.00 45.59 106 LYS A O 1
#

pLDDT: mean 82.69, std 11.23, range [45.59, 95.69]

Nearest PDB structures (foldseek):
  4phf-assembly1_A  TM=2.534E-01  e=1.057E+00  Saccharomyces cerevisiae S288C
  8sth-assembly1_A-2  TM=2.968E-01  e=1.129E+00  Homo sapiens

Sequence (106 aa):
GDVIISLTTQTSPHGFSGSVWPLFVNGEITKVYITIYDVDKISLNGLYSVLMHEMGHALGLGHSTAPEEVMYVKITTPYPYVTPCMMLALDQAYQENKPGLVTCLK